Protein AF-A0A3D9Z9N9-F1 (afdb_monomer_lite)

Structure (mmCIF, N/CA/C/O backbone):
data_AF-A0A3D9Z9N9-F1
#
_entry.id   AF-A0A3D9Z9N9-F1
#
loop_
_atom_site.group_PDB
_atom_site.id
_atom_site.type_symbol
_atom_site.label_atom_id
_atom_site.label_alt_id
_atom_site.label_comp_id
_atom_site.label_asym_id
_atom_site.label_entity_id
_atom_site.label_seq_id
_atom_site.pdbx_PDB_ins_code
_atom_site.Cartn_x
_atom_site.Cartn_y
_atom_site.Cartn_z
_atom_site.occupancy
_atom_site.B_iso_or_equiv
_atom_site.auth_seq_id
_atom_site.auth_comp_id
_atom_site.auth_asym_id
_atom_site.auth_atom_id
_atom_site.pdbx_PDB_model_num
ATOM 1 N N . MET A 1 1 ? 6.436 -20.090 -26.737 1.00 42.78 1 MET A N 1
ATOM 2 C CA . MET A 1 1 ? 6.783 -18.976 -25.836 1.00 42.78 1 MET A CA 1
ATOM 3 C C . MET A 1 1 ? 7.513 -17.965 -26.689 1.00 42.78 1 MET A C 1
ATOM 5 O O . MET A 1 1 ? 8.541 -18.321 -27.245 1.00 42.78 1 MET A O 1
ATOM 9 N N . SER A 1 2 ? 6.918 -16.800 -26.919 1.00 54.03 2 SER A N 1
ATOM 10 C CA . SER A 1 2 ? 7.529 -15.738 -27.720 1.00 54.03 2 SER A CA 1
ATOM 11 C C . SER A 1 2 ? 8.662 -15.129 -26.896 1.00 54.03 2 SER A C 1
ATOM 13 O O . SER A 1 2 ? 8.403 -14.651 -25.793 1.00 54.03 2 SER A O 1
ATOM 15 N N . GLU A 1 3 ? 9.901 -15.207 -27.376 1.00 67.12 3 GLU A N 1
ATOM 16 C CA . GLU A 1 3 ? 11.030 -14.526 -26.738 1.00 67.12 3 GLU A CA 1
ATOM 17 C C . GLU A 1 3 ? 10.754 -13.018 -26.744 1.00 67.12 3 GLU A C 1
ATOM 19 O O . GLU A 1 3 ? 10.463 -12.432 -27.789 1.00 67.12 3 GLU A O 1
ATOM 24 N N . LEU A 1 4 ? 10.756 -12.407 -25.559 1.00 75.50 4 LEU A N 1
ATOM 25 C CA . LEU A 1 4 ? 10.568 -10.968 -25.420 1.00 75.50 4 LEU A CA 1
ATOM 26 C C . LEU A 1 4 ? 11.827 -10.238 -25.916 1.00 75.50 4 LEU A C 1
ATOM 28 O O . LEU A 1 4 ? 12.932 -10.730 -25.675 1.00 75.50 4 LEU A O 1
ATOM 32 N N . PRO A 1 5 ? 11.690 -9.073 -26.573 1.00 79.50 5 PRO A N 1
ATOM 33 C CA . PRO A 1 5 ? 12.840 -8.273 -26.969 1.00 79.50 5 PRO A CA 1
ATOM 34 C C . PRO A 1 5 ? 13.598 -7.747 -25.750 1.00 79.50 5 PRO A C 1
ATOM 36 O O . PRO A 1 5 ? 13.017 -7.500 -24.691 1.00 79.50 5 PRO A O 1
ATOM 39 N N . ASP A 1 6 ? 14.893 -7.498 -25.926 1.00 81.56 6 ASP A N 1
ATOM 40 C CA . ASP A 1 6 ? 15.677 -6.760 -24.941 1.00 81.56 6 ASP A CA 1
ATOM 41 C C . ASP A 1 6 ? 15.368 -5.257 -25.027 1.00 81.56 6 ASP A C 1
ATOM 43 O O . ASP A 1 6 ? 15.964 -4.511 -25.806 1.00 81.56 6 ASP A O 1
ATOM 47 N N . PHE A 1 7 ? 14.437 -4.801 -24.187 1.00 84.44 7 PHE A N 1
ATOM 48 C CA . PHE A 1 7 ? 14.043 -3.393 -24.100 1.00 84.44 7 PHE A CA 1
ATOM 49 C C . PHE A 1 7 ? 15.171 -2.460 -23.632 1.00 84.44 7 PHE A C 1
ATOM 51 O O . PHE A 1 7 ? 15.030 -1.245 -23.756 1.00 84.44 7 PHE A O 1
ATOM 58 N N . THR A 1 8 ? 16.283 -2.982 -23.096 1.00 83.19 8 THR A N 1
ATOM 59 C CA . THR A 1 8 ? 17.427 -2.151 -22.676 1.00 83.19 8 THR A CA 1
ATOM 60 C C . THR A 1 8 ? 18.302 -1.713 -23.848 1.00 83.19 8 THR A C 1
ATOM 62 O O . THR A 1 8 ? 18.999 -0.704 -23.749 1.00 83.19 8 THR A O 1
ATOM 65 N N . ALA A 1 9 ? 18.221 -2.429 -24.972 1.00 86.62 9 ALA A N 1
ATOM 66 C CA . ALA A 1 9 ? 18.937 -2.123 -26.204 1.00 86.62 9 ALA A CA 1
ATOM 67 C C . ALA A 1 9 ? 18.121 -1.260 -27.189 1.00 86.62 9 ALA A C 1
ATOM 69 O O . ALA A 1 9 ? 18.642 -0.880 -28.235 1.00 86.62 9 ALA A O 1
ATOM 70 N N . MET A 1 10 ? 16.857 -0.953 -26.870 1.00 87.75 10 MET A N 1
ATOM 71 C CA . MET A 1 10 ? 15.933 -0.220 -27.742 1.00 87.75 10 MET A CA 1
ATOM 72 C C . MET A 1 10 ? 15.816 1.257 -27.347 1.00 87.75 10 MET A C 1
ATOM 74 O O . MET A 1 10 ? 15.866 1.630 -26.172 1.00 87.75 10 MET A O 1
ATOM 78 N N . THR A 1 11 ? 15.602 2.120 -28.334 1.00 90.75 11 THR A N 1
ATOM 79 C CA . THR A 1 11 ? 15.226 3.520 -28.115 1.00 90.75 11 THR A CA 1
ATOM 80 C C . THR A 1 11 ? 13.767 3.637 -27.657 1.00 90.75 11 THR A C 1
ATOM 82 O O . THR A 1 11 ? 12.953 2.733 -27.837 1.00 90.75 11 THR A O 1
ATOM 85 N N . LYS A 1 12 ? 13.393 4.780 -27.064 1.00 83.81 12 LYS A N 1
ATOM 86 C CA . LYS A 1 12 ? 12.020 5.006 -26.566 1.00 83.81 12 LYS A CA 1
ATOM 87 C C . LYS A 1 12 ? 10.953 4.901 -27.661 1.00 83.81 12 LYS A C 1
ATOM 89 O O . LYS A 1 12 ? 9.844 4.460 -27.376 1.00 83.81 12 LYS A O 1
ATOM 94 N N . GLU A 1 13 ? 11.287 5.326 -28.875 1.00 89.56 13 GLU A N 1
ATOM 95 C CA . GLU A 1 13 ? 10.398 5.279 -30.039 1.00 89.56 13 GLU A CA 1
ATOM 96 C C . GLU A 1 13 ? 10.175 3.832 -30.487 1.00 89.56 13 GLU A C 1
ATOM 98 O O . GLU A 1 13 ? 9.032 3.405 -30.616 1.00 89.56 13 GLU A O 1
ATOM 103 N N . GLU A 1 14 ? 11.244 3.038 -30.576 1.00 87.69 14 GLU A N 1
ATOM 104 C CA . GLU A 1 14 ? 11.167 1.611 -30.916 1.00 87.69 14 GLU A CA 1
ATOM 105 C C . GLU A 1 14 ? 10.390 0.805 -29.870 1.00 87.69 14 GLU A C 1
ATOM 107 O O . GL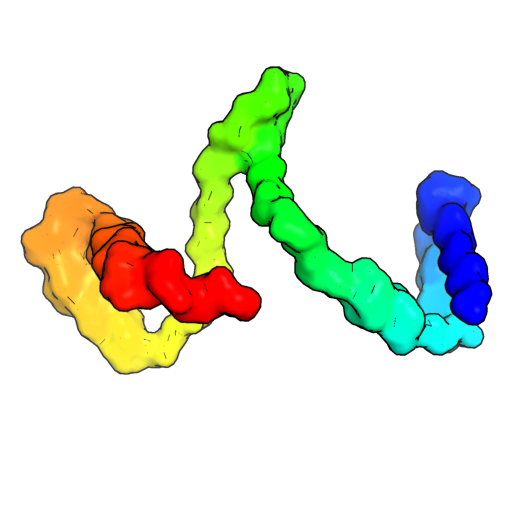U A 1 14 ? 9.630 -0.100 -30.214 1.00 87.69 14 GLU A O 1
ATOM 112 N N . ILE A 1 15 ? 10.549 1.140 -28.584 1.00 86.69 15 ILE A N 1
ATOM 113 C CA . ILE A 1 15 ? 9.767 0.529 -27.503 1.00 86.69 15 ILE A CA 1
ATOM 114 C C . ILE A 1 15 ? 8.279 0.841 -27.703 1.00 86.69 15 ILE A C 1
ATOM 116 O O . ILE A 1 15 ? 7.447 -0.065 -27.634 1.00 86.69 15 ILE A O 1
ATOM 120 N N . GLY A 1 16 ? 7.941 2.107 -27.971 1.00 84.56 16 GLY A N 1
ATOM 121 C CA . GLY A 1 16 ? 6.566 2.538 -28.225 1.00 84.56 16 GLY A CA 1
ATOM 122 C C . GLY A 1 16 ? 5.938 1.806 -29.411 1.00 84.56 16 GLY A C 1
ATOM 123 O O . GLY A 1 16 ? 4.851 1.242 -29.280 1.00 84.56 16 GLY A O 1
ATOM 124 N N . ASP A 1 17 ? 6.655 1.741 -30.531 1.00 89.62 17 ASP A N 1
ATOM 125 C CA . ASP A 1 17 ? 6.207 1.041 -31.736 1.00 89.62 17 ASP A CA 1
ATOM 126 C C . ASP A 1 17 ? 6.034 -0.460 -31.502 1.00 89.62 17 ASP A C 1
ATOM 128 O O . ASP A 1 17 ? 5.080 -1.064 -31.999 1.00 89.62 17 ASP A O 1
ATOM 132 N N . TRP A 1 18 ? 6.904 -1.083 -30.708 1.00 87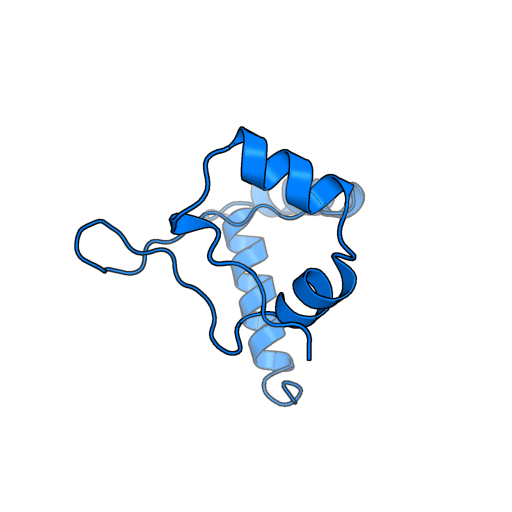.25 18 TRP A N 1
ATOM 133 C CA . TRP A 1 18 ? 6.769 -2.496 -30.381 1.00 87.25 18 TRP A CA 1
ATOM 134 C C . TRP A 1 18 ? 5.482 -2.775 -29.595 1.00 87.25 18 TRP A C 1
ATOM 136 O O . TRP A 1 18 ? 4.721 -3.665 -29.982 1.00 87.25 18 TRP A O 1
ATOM 146 N N . PHE A 1 19 ? 5.189 -1.975 -28.563 1.00 86.12 19 PHE A N 1
ATOM 147 C CA . PHE A 1 19 ? 3.974 -2.112 -27.747 1.00 86.12 19 PHE A CA 1
ATOM 148 C C . PHE A 1 19 ? 2.679 -1.892 -28.536 1.00 86.12 19 PHE A C 1
ATOM 150 O O . PHE A 1 19 ? 1.656 -2.488 -28.202 1.00 86.12 19 PHE A O 1
ATOM 157 N N . LEU A 1 20 ? 2.707 -1.052 -29.574 1.00 86.81 20 LEU A N 1
ATOM 158 C CA . LEU A 1 20 ? 1.546 -0.804 -30.433 1.00 86.81 20 LEU A CA 1
ATOM 159 C C . LEU A 1 20 ? 1.254 -1.963 -31.396 1.00 86.81 20 LEU A C 1
ATOM 161 O O . LEU A 1 20 ? 0.112 -2.121 -31.823 1.00 86.81 20 LEU A O 1
ATOM 165 N N . ASN A 1 21 ? 2.270 -2.761 -31.736 1.00 87.25 21 ASN A N 1
ATOM 166 C CA . ASN A 1 21 ? 2.195 -3.751 -32.812 1.00 87.25 21 ASN A CA 1
ATOM 167 C C . ASN A 1 21 ? 2.318 -5.213 -32.348 1.00 87.25 21 ASN A C 1
ATOM 169 O O . ASN A 1 21 ? 2.188 -6.116 -33.173 1.00 87.25 21 ASN A O 1
ATOM 173 N N . HIS A 1 22 ? 2.557 -5.470 -31.059 1.00 83.44 22 HIS A N 1
ATOM 174 C CA . HIS A 1 22 ? 2.735 -6.822 -30.522 1.00 83.44 22 HIS A CA 1
ATOM 175 C C . HIS A 1 22 ? 1.738 -7.139 -29.407 1.00 83.44 22 HIS A C 1
ATOM 177 O O . HIS A 1 22 ? 1.315 -6.268 -28.648 1.00 83.44 22 HIS A O 1
ATOM 183 N N . ASP A 1 23 ? 1.375 -8.419 -29.296 1.00 80.69 23 ASP A N 1
ATOM 184 C CA . ASP A 1 23 ? 0.542 -8.899 -28.197 1.00 80.69 23 ASP A CA 1
ATOM 185 C C . ASP A 1 23 ? 1.317 -8.841 -26.871 1.00 80.69 23 ASP A C 1
ATOM 187 O O . ASP A 1 23 ? 2.353 -9.483 -26.689 1.00 80.69 23 ASP A O 1
ATOM 191 N N . THR A 1 24 ? 0.783 -8.065 -25.931 1.00 77.81 24 THR A N 1
ATOM 192 C CA . THR A 1 24 ? 1.356 -7.840 -24.600 1.00 77.81 24 THR A CA 1
ATOM 193 C C . THR A 1 24 ? 0.829 -8.818 -23.555 1.00 77.81 24 THR A C 1
ATOM 195 O O . THR A 1 24 ? 1.288 -8.788 -22.412 1.00 77.81 24 THR A O 1
ATOM 198 N N . SER A 1 25 ? -0.091 -9.718 -23.920 1.00 72.12 25 SER A N 1
ATOM 199 C CA . SER A 1 25 ? -0.650 -10.726 -23.013 1.00 72.12 25 SER A CA 1
ATOM 200 C C . SER A 1 25 ? 0.442 -11.553 -22.322 1.00 72.12 25 SER A C 1
ATOM 202 O O . SER A 1 25 ? 0.350 -11.822 -21.125 1.00 72.12 25 SER A O 1
ATOM 204 N N . GLY A 1 26 ? 1.532 -11.859 -23.036 1.00 66.00 26 GLY A N 1
ATOM 205 C CA . GLY A 1 26 ? 2.706 -12.551 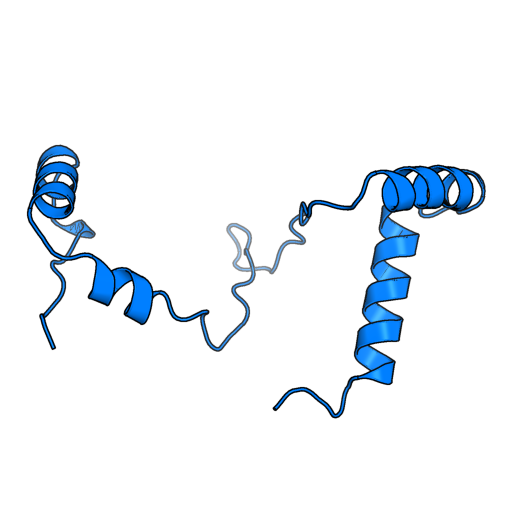-22.501 1.00 66.00 26 GLY A CA 1
ATOM 206 C C . GLY A 1 26 ? 3.506 -11.734 -21.482 1.00 66.00 26 GLY A C 1
ATOM 207 O O . GLY A 1 26 ? 3.984 -12.303 -20.508 1.00 66.00 26 GLY A O 1
ATOM 208 N N . LEU A 1 27 ? 3.602 -10.410 -21.646 1.00 68.94 27 LEU A N 1
ATOM 209 C CA . LEU A 1 27 ? 4.218 -9.517 -20.654 1.00 68.94 27 LEU A CA 1
ATOM 210 C C . LEU A 1 27 ? 3.358 -9.394 -19.401 1.00 68.94 27 LEU A C 1
ATOM 212 O O . LEU A 1 27 ? 3.891 -9.358 -18.301 1.00 68.94 27 LEU A O 1
ATOM 216 N N . VAL A 1 28 ? 2.034 -9.354 -19.555 1.00 68.44 28 VAL A N 1
ATOM 217 C CA . VAL A 1 28 ? 1.097 -9.307 -18.424 1.00 68.44 28 VAL A CA 1
ATOM 218 C C . VAL A 1 28 ? 1.103 -10.630 -17.654 1.00 68.44 28 VAL A C 1
ATOM 220 O O . VAL A 1 28 ? 1.048 -10.614 -16.429 1.00 68.44 28 VAL A O 1
ATOM 223 N N . ALA A 1 29 ? 1.220 -11.762 -18.355 1.00 64.12 29 ALA A N 1
ATOM 224 C CA . ALA A 1 29 ? 1.358 -13.082 -17.743 1.00 64.12 29 ALA A CA 1
ATOM 225 C C . ALA A 1 29 ? 2.736 -13.290 -17.086 1.00 64.12 29 ALA A C 1
ATOM 227 O O . ALA A 1 29 ? 2.816 -13.909 -16.033 1.00 64.12 29 ALA A O 1
ATOM 228 N N . ALA A 1 30 ? 3.811 -12.760 -17.683 1.00 59.69 30 ALA A N 1
ATOM 229 C CA . ALA A 1 30 ? 5.169 -12.808 -17.132 1.00 59.69 30 ALA A CA 1
ATOM 230 C C . ALA A 1 30 ? 5.428 -11.748 -16.048 1.00 59.69 30 ALA A C 1
ATOM 232 O O . ALA A 1 30 ? 6.346 -11.909 -15.249 1.00 59.69 30 ALA A O 1
ATOM 233 N N . ALA A 1 31 ? 4.594 -10.707 -15.958 1.00 61.25 31 ALA A N 1
ATOM 234 C CA . ALA A 1 31 ? 4.499 -9.802 -14.811 1.00 61.25 31 ALA A CA 1
ATOM 235 C C . ALA A 1 31 ? 3.837 -10.483 -13.598 1.00 61.25 31 ALA A C 1
ATOM 237 O O . ALA A 1 31 ? 3.179 -9.829 -12.779 1.00 61.25 31 ALA A O 1
ATOM 238 N N . ASP A 1 32 ? 4.018 -11.800 -13.492 1.00 54.28 32 ASP A N 1
ATOM 239 C CA . ASP A 1 32 ? 3.752 -12.571 -12.299 1.00 54.28 32 ASP A CA 1
ATOM 240 C C . ASP A 1 32 ? 4.413 -11.844 -11.131 1.00 54.28 32 ASP A C 1
ATOM 242 O O . ASP A 1 32 ? 5.557 -11.377 -11.214 1.00 54.28 32 ASP A O 1
ATOM 246 N N . ARG A 1 33 ? 3.648 -11.663 -10.051 1.00 55.03 33 ARG A N 1
ATOM 247 C CA . ARG A 1 33 ? 4.171 -11.002 -8.855 1.00 55.03 33 ARG A CA 1
ATOM 248 C C . ARG A 1 33 ? 5.462 -11.723 -8.474 1.00 55.03 33 ARG A C 1
ATOM 250 O O . ARG A 1 33 ? 5.430 -12.950 -8.381 1.00 55.03 33 ARG A O 1
ATOM 257 N N . PRO A 1 34 ? 6.574 -11.003 -8.255 1.00 54.50 34 PRO A N 1
ATOM 258 C CA . PRO A 1 34 ? 7.813 -11.655 -7.876 1.00 54.50 34 PRO A CA 1
ATOM 259 C C . PRO A 1 34 ? 7.536 -12.542 -6.660 1.00 54.50 34 PRO A C 1
ATOM 261 O O . PRO A 1 34 ? 6.867 -12.115 -5.714 1.00 54.50 34 PRO A O 1
ATOM 264 N N . ALA A 1 35 ? 8.011 -13.790 -6.718 1.00 56.78 35 ALA A N 1
ATOM 265 C CA . ALA A 1 35 ? 7.840 -14.767 -5.641 1.00 56.78 35 ALA A CA 1
ATOM 266 C C . ALA A 1 35 ? 8.415 -14.252 -4.310 1.00 56.78 35 ALA A C 1
ATOM 268 O O . ALA A 1 35 ? 8.003 -14.682 -3.233 1.00 56.78 35 ALA A O 1
ATOM 269 N N . GLU A 1 36 ? 9.332 -13.286 -4.391 1.00 56.81 36 GLU A N 1
ATOM 270 C CA . GLU A 1 36 ? 9.922 -12.603 -3.256 1.00 56.81 36 GLU A CA 1
ATOM 271 C C . GLU A 1 36 ? 9.474 -11.134 -3.196 1.00 56.81 36 GLU A C 1
ATOM 273 O O . GLU A 1 36 ? 9.402 -10.446 -4.221 1.00 56.81 36 GLU A O 1
ATOM 278 N N . PRO A 1 37 ? 9.178 -10.610 -1.994 1.00 58.84 37 PRO A N 1
ATOM 279 C CA . PRO A 1 37 ? 8.821 -9.211 -1.831 1.00 58.84 37 PRO A CA 1
ATOM 280 C C . PRO A 1 37 ? 10.005 -8.321 -2.224 1.00 58.84 37 PRO A C 1
ATOM 282 O O . PRO A 1 37 ? 11.037 -8.313 -1.557 1.00 58.84 37 PRO A O 1
ATOM 285 N N . MET A 1 38 ? 9.842 -7.524 -3.282 1.00 63.34 38 MET A N 1
ATOM 286 C CA . MET A 1 38 ? 10.828 -6.509 -3.649 1.00 63.34 38 MET A CA 1
ATOM 287 C C . MET A 1 38 ? 10.893 -5.432 -2.561 1.00 63.34 38 MET A C 1
ATOM 289 O O . MET A 1 38 ? 9.970 -4.628 -2.404 1.00 63.34 38 MET A O 1
ATOM 293 N N . ALA A 1 39 ? 11.991 -5.408 -1.809 1.00 69.06 39 ALA A N 1
ATOM 294 C CA . ALA A 1 39 ? 12.301 -4.318 -0.898 1.00 69.06 39 ALA A CA 1
ATOM 295 C C . ALA A 1 39 ? 13.011 -3.203 -1.671 1.00 69.06 39 ALA A C 1
ATOM 297 O O . ALA A 1 39 ? 13.972 -3.451 -2.396 1.00 69.06 39 ALA A O 1
ATOM 298 N N . GLN A 1 40 ? 12.553 -1.961 -1.508 1.00 72.19 40 GLN A N 1
ATOM 299 C CA . GLN A 1 40 ? 13.358 -0.826 -1.939 1.00 72.19 40 GLN A CA 1
ATOM 300 C C . GLN A 1 40 ? 14.577 -0.733 -1.018 1.00 72.19 40 GLN A C 1
ATOM 302 O O . GLN A 1 40 ? 14.427 -0.793 0.203 1.00 72.19 40 GLN A O 1
ATOM 307 N N . VAL A 1 41 ? 15.757 -0.569 -1.606 1.00 80.12 41 VAL A N 1
ATOM 308 C CA . VAL A 1 41 ? 17.013 -0.363 -0.884 1.00 80.12 41 VAL A CA 1
ATOM 309 C C . VAL A 1 41 ? 17.549 1.050 -1.125 1.00 80.12 41 VAL A C 1
ATOM 311 O O . VAL A 1 41 ? 17.187 1.681 -2.123 1.00 80.12 41 VAL A O 1
ATOM 314 N N . ASP A 1 42 ? 18.348 1.573 -0.197 1.00 81.75 42 ASP A N 1
ATOM 315 C CA . ASP A 1 42 ? 19.134 2.795 -0.405 1.00 81.75 42 ASP A CA 1
ATOM 316 C C . ASP A 1 42 ? 20.381 2.538 -1.274 1.00 81.75 42 ASP A C 1
ATOM 318 O O . ASP A 1 42 ? 20.601 1.434 -1.776 1.00 81.75 42 ASP A O 1
ATOM 322 N N . GLU A 1 43 ? 21.205 3.571 -1.469 1.00 81.50 43 GLU A N 1
ATOM 323 C CA . GLU A 1 43 ? 22.454 3.486 -2.239 1.00 81.50 43 GLU A CA 1
ATOM 324 C C . GLU A 1 43 ? 23.476 2.511 -1.625 1.00 81.50 43 GLU A C 1
ATOM 326 O O . GLU A 1 43 ? 24.383 2.058 -2.320 1.00 81.50 43 GLU A O 1
ATOM 331 N N . GLN A 1 44 ? 23.331 2.165 -0.341 1.00 84.00 44 GLN A N 1
ATOM 332 C CA . GLN A 1 44 ? 24.172 1.203 0.371 1.00 84.00 44 GLN A CA 1
ATOM 333 C C . GLN A 1 44 ? 23.571 -0.214 0.402 1.00 84.00 44 GLN A C 1
ATOM 335 O O . GLN A 1 44 ? 24.175 -1.120 0.979 1.00 84.00 44 GLN A O 1
ATOM 340 N N . GLY A 1 45 ? 22.406 -0.434 -0.218 1.00 80.69 45 GLY A N 1
ATOM 341 C CA . GLY A 1 45 ? 21.737 -1.735 -0.256 1.00 80.69 45 GLY A CA 1
ATOM 342 C C . GLY A 1 45 ? 20.909 -2.060 0.992 1.00 80.69 45 GLY A C 1
ATOM 343 O O . GLY A 1 45 ? 20.468 -3.199 1.148 1.00 80.69 45 GLY A O 1
ATOM 344 N N . MET A 1 46 ? 20.667 -1.092 1.881 1.00 82.00 46 MET A N 1
ATOM 345 C CA . MET A 1 46 ? 19.868 -1.303 3.088 1.00 82.00 46 MET A CA 1
ATOM 346 C C . MET A 1 46 ? 18.373 -1.131 2.792 1.00 82.00 46 MET A C 1
ATOM 348 O O . MET A 1 46 ? 17.990 -0.153 2.148 1.00 82.00 46 MET A O 1
ATOM 352 N N . PRO A 1 47 ? 17.493 -2.029 3.279 1.00 79.56 47 PRO A N 1
ATOM 353 C CA . PRO A 1 47 ? 16.054 -1.893 3.084 1.00 79.56 47 PRO A CA 1
ATOM 354 C C . PRO A 1 47 ? 15.520 -0.594 3.688 1.00 79.56 47 PRO A C 1
ATOM 356 O O . PRO A 1 47 ? 15.639 -0.355 4.892 1.00 79.56 47 PRO A O 1
ATOM 359 N N . VAL A 1 48 ? 14.861 0.217 2.865 1.00 79.19 48 VAL A N 1
ATOM 360 C CA . VAL A 1 48 ? 14.202 1.444 3.309 1.00 79.19 48 VAL A CA 1
ATOM 361 C C . VAL A 1 48 ? 12.700 1.232 3.436 1.00 79.19 48 VAL A C 1
ATOM 363 O O . VAL A 1 48 ? 12.047 0.634 2.578 1.00 79.19 48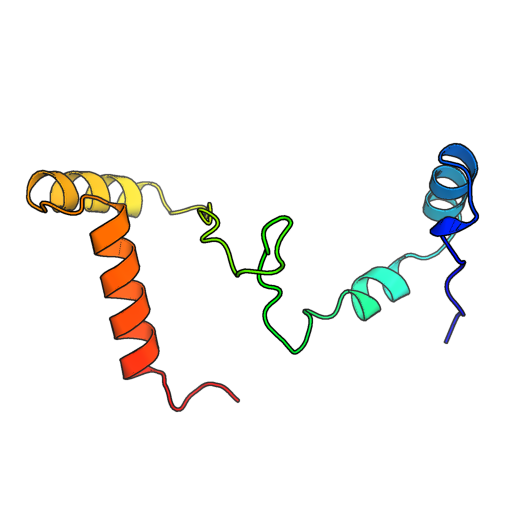 VAL A O 1
ATOM 366 N N . MET A 1 49 ? 12.115 1.751 4.521 1.00 69.44 49 MET A N 1
ATOM 367 C CA . MET A 1 49 ? 10.660 1.798 4.649 1.00 69.44 49 MET A CA 1
ATOM 368 C C . MET A 1 49 ? 10.093 2.733 3.588 1.00 69.44 49 MET A C 1
ATOM 370 O O . MET A 1 49 ? 10.256 3.952 3.669 1.00 69.44 49 MET A O 1
ATOM 374 N N . ARG A 1 50 ? 9.345 2.171 2.640 1.00 69.19 50 ARG A N 1
ATOM 375 C CA . ARG A 1 50 ? 8.528 2.970 1.737 1.00 69.19 50 ARG A CA 1
ATOM 376 C C . ARG A 1 50 ? 7.136 3.163 2.339 1.00 69.19 50 ARG A C 1
ATOM 378 O O . ARG A 1 50 ? 6.515 2.176 2.742 1.00 69.19 50 ARG A O 1
ATOM 385 N N . PRO A 1 51 ? 6.607 4.396 2.395 1.00 67.25 51 PRO A N 1
ATOM 386 C CA . PRO A 1 51 ? 5.193 4.577 2.674 1.00 67.25 51 PRO A CA 1
ATOM 387 C C . PRO A 1 51 ? 4.387 3.880 1.572 1.00 67.25 51 PRO A C 1
ATOM 389 O O . PRO A 1 51 ? 4.534 4.183 0.390 1.00 67.25 51 PRO A O 1
ATOM 392 N N . ALA A 1 52 ? 3.552 2.921 1.964 1.00 71.12 52 ALA A N 1
ATOM 393 C CA . ALA A 1 52 ? 2.587 2.309 1.066 1.00 71.12 52 ALA A CA 1
ATOM 394 C C . ALA A 1 52 ? 1.325 3.173 1.043 1.00 71.12 52 ALA A C 1
ATOM 396 O O . ALA A 1 52 ? 0.745 3.467 2.090 1.00 71.12 52 ALA A O 1
ATOM 397 N N . THR A 1 53 ? 0.888 3.570 -0.150 1.00 77.44 53 THR A N 1
ATOM 398 C CA . THR A 1 53 ? -0.408 4.223 -0.341 1.00 77.44 53 THR A CA 1
ATOM 399 C C . THR A 1 53 ? -1.402 3.188 -0.835 1.00 77.44 53 THR A C 1
ATOM 401 O O . THR A 1 53 ? -1.176 2.529 -1.846 1.00 77.44 53 THR A O 1
ATOM 404 N N . PHE A 1 54 ? -2.517 3.048 -0.133 1.00 81.12 54 PHE A N 1
ATOM 405 C CA . PHE A 1 54 ? -3.617 2.177 -0.523 1.00 81.12 54 PHE A CA 1
ATOM 406 C C . PHE A 1 54 ? -4.923 2.958 -0.432 1.00 81.12 54 PHE A C 1
ATOM 408 O O . PHE A 1 54 ? -5.055 3.904 0.347 1.00 81.12 54 PHE A O 1
ATOM 415 N N . ARG A 1 55 ? -5.885 2.586 -1.275 1.00 84.56 55 ARG A N 1
ATOM 416 C CA . ARG A 1 55 ? -7.211 3.202 -1.272 1.00 84.56 55 ARG A CA 1
ATOM 417 C C . ARG A 1 55 ? -8.061 2.524 -0.210 1.00 84.56 55 ARG A C 1
ATOM 419 O O . ARG A 1 55 ? -8.105 1.298 -0.147 1.00 84.56 55 ARG A O 1
ATOM 426 N N . LEU A 1 56 ? -8.743 3.329 0.593 1.00 84.62 56 LEU A N 1
ATOM 427 C CA . LEU A 1 56 ? -9.717 2.865 1.569 1.00 84.62 56 LEU A CA 1
ATOM 428 C C . LEU A 1 56 ? -11.107 3.403 1.216 1.00 84.62 56 LEU A C 1
ATOM 430 O O . LEU A 1 56 ? -11.206 4.512 0.684 1.00 84.62 56 LEU A O 1
ATOM 434 N N . PRO A 1 57 ? -12.178 2.658 1.533 1.00 92.25 57 PRO A N 1
ATOM 435 C CA . PRO A 1 57 ? -13.532 3.189 1.495 1.00 92.25 57 PRO A CA 1
ATOM 436 C C . PRO A 1 57 ? -13.664 4.447 2.376 1.00 92.25 57 PRO A C 1
ATOM 438 O O . PRO A 1 57 ? -13.086 4.469 3.467 1.00 92.25 57 PRO A O 1
ATOM 441 N N . PRO A 1 58 ? -14.462 5.457 1.974 1.00 89.81 58 PRO A N 1
ATOM 442 C CA . PRO A 1 58 ? -14.629 6.697 2.740 1.00 89.81 58 PRO A CA 1
ATOM 443 C C . PRO A 1 58 ? -15.012 6.477 4.210 1.00 89.81 58 PRO A C 1
ATOM 445 O O . PRO A 1 58 ? -14.389 7.050 5.097 1.00 89.81 58 PRO A O 1
ATOM 448 N N . ALA A 1 59 ? -15.935 5.550 4.485 1.00 91.88 59 ALA A N 1
ATOM 449 C CA . ALA A 1 59 ? -16.348 5.219 5.852 1.00 91.88 59 ALA A CA 1
ATOM 450 C C . ALA A 1 59 ? -15.188 4.711 6.737 1.00 91.88 59 ALA A C 1
ATOM 452 O O . ALA A 1 59 ? -15.157 4.961 7.940 1.00 91.88 59 ALA A O 1
ATOM 453 N N . MET A 1 60 ? -14.198 4.021 6.155 1.00 89.69 60 MET A N 1
ATOM 454 C CA . MET A 1 60 ? -13.012 3.581 6.901 1.00 89.69 60 MET A CA 1
ATOM 455 C C . MET A 1 60 ? -12.050 4.738 7.179 1.00 89.69 60 MET A C 1
ATOM 457 O O . MET A 1 60 ? -11.381 4.730 8.210 1.00 89.69 60 MET A O 1
ATOM 461 N N . LEU A 1 61 ? -11.974 5.731 6.285 1.00 88.50 61 LEU A N 1
ATOM 462 C CA . LEU A 1 61 ? -11.173 6.936 6.511 1.00 88.50 61 LEU A CA 1
ATOM 463 C C . LEU A 1 61 ? -11.737 7.762 7.669 1.00 88.50 61 LEU A C 1
ATOM 465 O O . LEU A 1 61 ? -10.969 8.159 8.542 1.00 88.50 61 LEU A O 1
ATOM 469 N N . GLU A 1 62 ? -13.058 7.948 7.717 1.00 88.94 62 GLU A N 1
ATOM 470 C CA . GLU A 1 62 ? -13.745 8.635 8.820 1.00 88.94 62 GLU A CA 1
ATOM 471 C C . GLU A 1 62 ? -13.525 7.913 10.155 1.00 88.94 62 GLU A C 1
ATOM 473 O O . GLU A 1 62 ? -13.184 8.531 11.165 1.00 88.94 62 GLU A O 1
ATOM 478 N N . TRP A 1 63 ? -13.641 6.583 10.156 1.00 88.75 63 TRP A N 1
ATOM 479 C CA . TRP A 1 63 ? -13.358 5.782 11.343 1.00 88.75 63 TRP A CA 1
ATOM 480 C C . TRP A 1 63 ? -11.899 5.928 11.802 1.00 88.75 63 TRP A C 1
ATOM 482 O O . TRP A 1 63 ? -11.639 6.142 12.988 1.00 88.75 63 TRP A O 1
ATOM 492 N N . LEU A 1 64 ? -10.940 5.877 10.868 1.00 88.62 64 LEU A N 1
ATOM 493 C CA . LEU A 1 64 ? -9.521 6.085 11.169 1.00 88.62 64 LEU A CA 1
ATOM 494 C C . LEU A 1 64 ? -9.246 7.489 11.718 1.00 88.62 64 LEU A C 1
ATOM 496 O O . LEU A 1 64 ? -8.371 7.636 12.565 1.00 88.62 64 LEU A O 1
ATOM 500 N N . GLU A 1 65 ? -9.963 8.516 11.262 1.00 87.06 65 GLU A N 1
ATOM 501 C CA . GLU A 1 65 ? -9.855 9.880 11.796 1.00 87.06 65 GLU A CA 1
ATOM 502 C C . GLU A 1 65 ? -10.284 9.968 13.249 1.00 87.06 65 GLU A C 1
ATOM 504 O O . GLU A 1 65 ? -9.538 10.484 14.084 1.00 87.06 65 GLU A O 1
ATOM 509 N N . GLN A 1 66 ? -11.447 9.405 13.560 1.00 86.25 66 GLN A N 1
ATOM 510 C CA . GLN A 1 66 ? -11.970 9.386 14.920 1.00 86.25 66 GLN A CA 1
ATOM 511 C C . GLN A 1 66 ? -11.073 8.573 15.861 1.00 86.25 66 GLN A C 1
ATOM 513 O O . GLN A 1 66 ? -10.820 8.990 16.993 1.00 86.25 66 GLN A O 1
ATOM 518 N N . ALA A 1 67 ? -10.563 7.431 15.392 1.00 83.50 67 ALA A N 1
ATOM 519 C CA . ALA A 1 67 ? -9.686 6.566 16.171 1.00 83.50 67 ALA A CA 1
ATOM 520 C C . ALA A 1 67 ? -8.296 7.192 16.390 1.00 83.50 67 ALA A C 1
ATOM 522 O O . ALA A 1 67 ? -7.777 7.167 17.506 1.00 83.50 67 ALA A O 1
ATOM 523 N N . ALA A 1 68 ? -7.710 7.809 15.359 1.00 82.19 68 ALA A N 1
ATOM 524 C CA . ALA A 1 68 ? -6.386 8.427 15.437 1.00 82.19 68 ALA A CA 1
ATOM 525 C C . ALA A 1 68 ? -6.348 9.663 16.339 1.00 82.19 68 ALA A C 1
ATOM 527 O O . ALA A 1 68 ? -5.321 9.909 16.962 1.00 82.19 68 ALA A O 1
ATOM 528 N N . GLY A 1 69 ? -7.455 10.404 16.473 1.00 71.00 69 GLY A N 1
ATOM 529 C CA . GLY A 1 69 ? -7.545 11.529 17.413 1.00 71.00 69 GLY A CA 1
ATOM 530 C C . GLY A 1 69 ? -7.272 11.148 18.877 1.00 71.00 69 GLY A C 1
ATOM 531 O O . GLY A 1 69 ? -7.050 12.027 19.705 1.00 71.00 69 GLY A O 1
ATOM 532 N N . ARG A 1 70 ? -7.269 9.846 19.201 1.00 65.62 70 ARG A N 1
ATOM 533 C CA . ARG A 1 70 ? -6.996 9.296 20.537 1.00 65.62 70 ARG A CA 1
ATOM 534 C C . ARG A 1 70 ? -5.680 8.514 20.634 1.00 65.62 70 ARG A C 1
ATOM 536 O O . ARG A 1 70 ? -5.320 8.110 21.736 1.00 65.62 70 ARG A O 1
ATOM 543 N N . ASP A 1 71 ? -4.976 8.284 19.524 1.00 72.00 71 ASP A N 1
ATOM 544 C CA . ASP A 1 71 ? -3.790 7.420 19.468 1.00 72.00 71 ASP A CA 1
ATOM 545 C C . ASP A 1 71 ? -2.516 8.237 19.188 1.00 72.00 71 ASP A C 1
ATOM 547 O O . ASP A 1 71 ? -2.460 9.052 18.267 1.00 72.00 71 ASP A O 1
ATOM 551 N N . ARG A 1 72 ? -1.466 8.004 19.984 1.00 72.06 72 ARG A N 1
ATOM 552 C CA . ARG A 1 72 ? -0.174 8.705 19.887 1.00 72.06 72 ARG A CA 1
ATOM 553 C C . ARG A 1 72 ? 0.567 8.414 18.575 1.00 72.06 72 ARG A C 1
ATOM 555 O O . ARG A 1 72 ? 1.369 9.236 18.142 1.00 72.06 72 ARG A O 1
ATOM 562 N N . GLU A 1 73 ? 0.315 7.267 17.952 1.00 77.00 73 GLU A N 1
ATOM 563 C CA . GLU A 1 73 ? 0.927 6.839 16.688 1.00 77.00 73 GLU A CA 1
ATOM 564 C C . GLU A 1 73 ? 0.105 7.260 15.453 1.00 77.00 73 GLU A C 1
ATOM 566 O O . GLU A 1 73 ? 0.545 7.082 14.311 1.00 77.00 73 GLU A O 1
ATOM 571 N N . GLY A 1 74 ? -1.090 7.827 15.662 1.00 84.81 74 GLY A N 1
ATOM 572 C CA . GLY A 1 74 ? -1.995 8.289 14.612 1.00 84.81 74 GLY A CA 1
ATOM 573 C C . GLY A 1 74 ? -2.530 7.173 13.702 1.00 84.81 74 GLY A C 1
ATOM 574 O O . GLY A 1 74 ? -2.480 5.982 14.013 1.00 84.81 74 GLY A O 1
ATOM 575 N N . LYS A 1 75 ? -3.049 7.558 12.527 1.00 85.12 75 LYS A N 1
ATOM 576 C CA . LYS A 1 75 ? -3.691 6.637 11.564 1.00 85.12 75 LYS A CA 1
ATOM 577 C C . LYS A 1 75 ? -2.765 5.490 11.136 1.00 85.12 75 LYS A C 1
ATOM 579 O O . LYS A 1 75 ? -3.196 4.344 11.031 1.00 85.12 75 LYS A O 1
ATOM 584 N N . SER A 1 76 ? -1.487 5.794 10.912 1.00 82.56 76 SER A N 1
ATOM 585 C CA . SER A 1 76 ? -0.487 4.824 10.453 1.00 82.56 76 SER A CA 1
ATOM 586 C C . SER A 1 76 ? -0.182 3.746 11.496 1.00 82.56 76 SER A C 1
ATOM 588 O O . SER A 1 76 ? 0.020 2.591 11.123 1.00 82.56 76 SER A O 1
ATOM 590 N N . GLY A 1 77 ? -0.175 4.093 12.789 1.00 84.69 77 GLY A N 1
ATOM 591 C CA . GLY A 1 77 ? -0.008 3.120 13.874 1.00 84.69 77 GLY A CA 1
ATOM 592 C C . GLY A 1 77 ? -1.176 2.141 13.951 1.00 84.69 77 GLY A C 1
ATOM 593 O O . GLY A 1 77 ? -0.968 0.928 13.988 1.00 84.69 77 GLY A O 1
ATOM 594 N N . ILE A 1 78 ? -2.404 2.660 13.845 1.00 87.56 78 ILE A N 1
ATOM 595 C CA . ILE A 1 78 ? -3.632 1.850 13.833 1.00 87.56 78 ILE A CA 1
ATOM 596 C C . ILE A 1 78 ? -3.609 0.845 12.675 1.00 87.56 78 ILE A C 1
ATOM 598 O O . ILE A 1 78 ? -3.825 -0.348 12.885 1.00 87.56 78 ILE A O 1
ATOM 602 N N . VAL A 1 79 ? -3.285 1.305 11.462 1.00 87.81 79 VAL A N 1
ATOM 603 C CA . VAL A 1 79 ? -3.165 0.431 10.284 1.00 87.81 79 VAL A CA 1
ATOM 604 C C . VAL A 1 79 ? -2.085 -0.630 10.495 1.00 87.81 79 VAL A C 1
ATOM 606 O O . VAL A 1 79 ? -2.316 -1.804 10.211 1.00 87.81 79 VAL A O 1
ATOM 609 N N . ARG A 1 80 ? -0.909 -0.250 11.008 1.00 86.25 80 ARG A N 1
ATOM 610 C CA . ARG A 1 80 ? 0.197 -1.190 11.236 1.00 86.25 80 ARG A CA 1
ATOM 611 C C . ARG A 1 80 ? -0.192 -2.291 12.222 1.00 86.25 80 ARG A C 1
ATOM 613 O O . ARG A 1 80 ? 0.086 -3.458 11.952 1.00 86.25 80 ARG A O 1
ATOM 620 N N . ARG A 1 81 ? -0.859 -1.930 13.323 1.00 87.31 81 ARG A N 1
ATOM 621 C CA . ARG A 1 81 ? -1.337 -2.882 14.333 1.00 87.31 81 ARG A CA 1
ATOM 622 C C . ARG A 1 81 ? -2.384 -3.827 13.748 1.00 87.31 81 ARG A C 1
ATOM 624 O O . ARG A 1 81 ? -2.243 -5.037 13.878 1.00 87.31 81 ARG A O 1
ATOM 631 N N . ALA A 1 82 ? -3.357 -3.293 13.008 1.0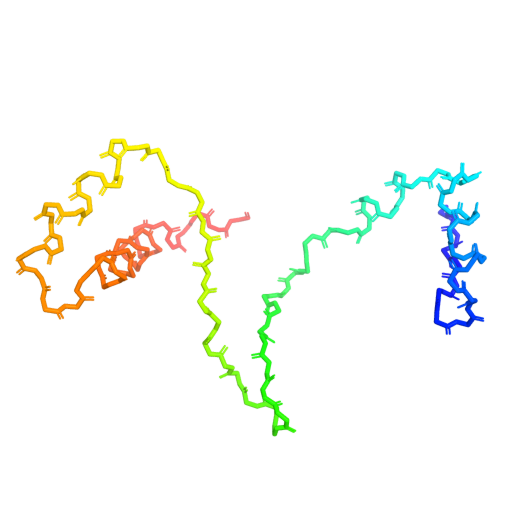0 88.50 82 ALA A N 1
ATOM 632 C CA . ALA A 1 82 ? -4.374 -4.100 12.335 1.00 88.50 82 ALA A CA 1
ATOM 633 C C . ALA A 1 82 ? -3.762 -5.109 11.344 1.00 88.50 82 ALA A C 1
ATOM 635 O O . ALA A 1 82 ? -4.171 -6.268 11.308 1.00 88.50 82 ALA A O 1
ATOM 636 N N . LEU A 1 83 ? -2.745 -4.701 10.575 1.00 87.44 83 LEU A N 1
ATOM 637 C CA . LEU A 1 83 ? -2.027 -5.587 9.653 1.00 87.44 83 LEU A CA 1
ATOM 638 C C . LEU A 1 83 ? -1.208 -6.663 10.381 1.00 87.44 83 LEU A C 1
ATOM 640 O O . LEU A 1 83 ? -1.179 -7.811 9.934 1.00 87.44 83 LEU A O 1
ATOM 644 N N . GLN A 1 84 ? -0.556 -6.320 11.496 1.00 87.38 84 GLN A N 1
ATOM 645 C CA . GLN A 1 84 ? 0.157 -7.296 12.325 1.00 87.38 84 GLN A CA 1
ATOM 646 C C . GLN A 1 84 ? -0.801 -8.328 12.922 1.00 87.38 84 GLN A C 1
ATOM 648 O O . GLN A 1 84 ? -0.564 -9.523 12.755 1.00 87.38 84 GLN A O 1
ATOM 653 N N . GLU A 1 85 ? -1.909 -7.884 13.518 1.00 90.94 85 GLU A N 1
ATOM 654 C CA . GLU A 1 85 ? -2.941 -8.768 14.069 1.00 90.94 85 GLU A CA 1
ATOM 655 C C . GLU A 1 85 ? -3.550 -9.668 12.992 1.00 90.94 85 GLU A C 1
ATOM 657 O O . GLU A 1 85 ? -3.729 -10.868 13.203 1.00 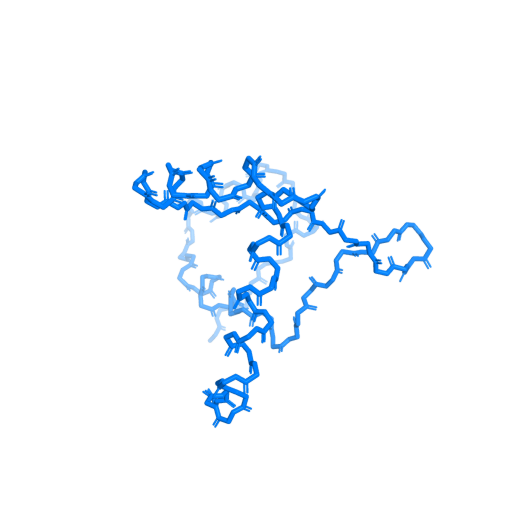90.94 85 GLU A O 1
ATOM 662 N N . TYR A 1 86 ? -3.851 -9.112 11.815 1.00 88.12 86 TYR A N 1
ATOM 663 C CA . TYR A 1 86 ? -4.352 -9.892 10.689 1.00 88.12 86 TYR A CA 1
ATOM 664 C C . TYR A 1 86 ? -3.355 -10.984 10.295 1.00 88.12 86 TYR A C 1
ATOM 666 O O . TYR A 1 86 ? -3.738 -12.151 10.186 1.00 88.12 86 TYR A O 1
ATOM 674 N N . ARG A 1 87 ? -2.070 -10.630 10.150 1.00 87.00 87 ARG A N 1
ATOM 675 C CA . ARG A 1 87 ? -1.003 -11.582 9.820 1.00 87.00 87 ARG A CA 1
ATOM 676 C C . ARG A 1 87 ? -0.860 -12.669 10.880 1.00 87.00 87 ARG A C 1
ATOM 678 O O . ARG A 1 87 ? -0.660 -13.824 10.530 1.00 87.00 87 ARG A O 1
ATOM 685 N N . GLU A 1 88 ? -0.946 -12.322 12.158 1.00 88.69 88 GLU A N 1
ATOM 686 C CA . GLU A 1 88 ? -0.861 -13.288 13.256 1.00 88.69 88 GLU A CA 1
ATOM 687 C C . GLU A 1 88 ? -2.043 -14.256 13.258 1.00 88.69 88 GLU A C 1
ATOM 689 O O . GLU A 1 88 ? -1.835 -15.463 13.365 1.00 88.69 88 GLU A O 1
ATOM 694 N N . ARG A 1 89 ? -3.266 -13.754 13.048 1.00 88.62 89 ARG A N 1
ATOM 695 C CA . ARG A 1 89 ? -4.478 -14.585 12.967 1.00 88.62 89 ARG A CA 1
ATOM 696 C C . ARG A 1 89 ? -4.489 -15.507 11.745 1.00 88.62 89 ARG A C 1
ATOM 698 O O . ARG A 1 89 ? -5.031 -16.604 11.819 1.00 88.62 89 ARG A O 1
ATOM 705 N N . HIS A 1 90 ? -3.887 -15.082 10.634 1.00 85.38 90 HIS A N 1
ATOM 706 C CA . HIS A 1 90 ? -3.954 -15.786 9.346 1.00 85.38 90 HIS A CA 1
ATOM 707 C C . HIS A 1 90 ? -2.624 -16.424 8.931 1.00 85.38 90 HIS A C 1
ATOM 709 O O . HIS A 1 90 ? -2.479 -16.862 7.792 1.00 85.38 90 HIS A O 1
ATOM 715 N N . ARG A 1 91 ? -1.659 -16.534 9.853 1.00 68.88 91 ARG A N 1
ATOM 716 C CA . ARG A 1 91 ? -0.302 -17.050 9.595 1.00 68.88 91 ARG A CA 1
ATOM 717 C C . ARG A 1 91 ? -0.250 -18.494 9.065 1.00 68.88 91 ARG A C 1
ATOM 719 O O . ARG A 1 91 ? 0.811 -18.921 8.634 1.00 68.88 91 ARG A O 1
ATOM 726 N N . GLY A 1 92 ? -1.374 -19.216 9.079 1.00 57.75 92 GLY A N 1
ATOM 727 C CA . GLY A 1 92 ? -1.537 -20.558 8.505 1.00 57.75 92 GLY A CA 1
ATOM 728 C C . GLY A 1 92 ? -2.316 -20.637 7.181 1.00 57.75 92 GLY A C 1
ATOM 729 O O . GLY A 1 92 ? -2.580 -21.744 6.734 1.00 57.75 92 GLY A O 1
ATOM 730 N N . HIS A 1 93 ? -2.707 -19.512 6.567 1.00 54.84 93 HIS A N 1
ATOM 731 C CA . HIS A 1 93 ? -3.477 -19.482 5.305 1.00 54.84 93 HIS A CA 1
ATOM 732 C C . HIS A 1 93 ? -2.677 -18.957 4.101 1.00 54.84 93 HIS A C 1
ATOM 734 O O . HIS A 1 93 ? -3.248 -18.730 3.038 1.00 54.84 93 HIS A O 1
ATOM 740 N N . ALA A 1 94 ? -1.368 -18.744 4.253 1.00 44.12 94 ALA A N 1
ATOM 741 C CA . ALA A 1 94 ? -0.486 -18.469 3.123 1.00 44.12 94 ALA A CA 1
ATOM 742 C C . ALA A 1 94 ? -0.101 -19.806 2.467 1.00 44.12 94 ALA A C 1
ATOM 744 O O . ALA A 1 94 ? 0.906 -20.408 2.838 1.00 44.12 94 ALA A O 1
ATOM 745 N N . ALA A 1 95 ? -0.966 -20.279 1.569 1.00 37.59 95 ALA A N 1
ATOM 746 C CA . ALA A 1 95 ? -0.683 -21.310 0.575 1.00 37.59 95 ALA A CA 1
ATOM 747 C C . ALA A 1 95 ? -0.593 -20.647 -0.803 1.00 37.59 95 ALA A C 1
ATOM 749 O O . ALA A 1 95 ? -1.392 -19.708 -1.039 1.00 37.59 95 ALA A O 1
#

Foldseek 3Di:
DDDDDDPVPDDPVVVVVCVVPDDCVVVVVVVPPPPDDDFDADPVRHGDDDDDDDDDDPVVVVVQQVVQVPDPVGSVVVVVVVVVVVCVVCVPVPD

Organism: NCBI:txid53367

Radius of gyration: 20.72 Å; chains: 1; bounding box: 40×33×53 Å

pLDDT: mean 77.43, std 12.54, range [37.59, 92.25]

Sequence (95 aa):
MSELPDFTAMTKEEIGDWFLNHDTSGLVAAADRPAEPMAQVDEQGMPVMRPATFRLPPAMLEWLEQAAGRDREGKSGIVRRALQEYRERHRGHAA

Secondary structure (DSSP, 8-state):
-PPPP-TTSS-HHHHHHHHHHS--HHHHHH-PPPSS----B-TTSPBP-PPPP----HHHHHHHHHHHTT-TTHHHHHHHHHHHHHHHHTTT---